Protein AF-A0A543GDF8-F1 (afdb_monomer)

Nearest PDB structures (foldseek):
  4knh-assembly1_A  TM=5.609E-01  e=8.146E+00  Thermochaetoides thermophila

Foldseek 3Di:
DDQPQAPDPVRDFDPAAAQDADPVPRHGGRDDAPQLARHNPVVCSVPPVRVVNSVVSVVVVVVVVLVVLVVQLPPPPDDPVSNVVSVQVNCVVVVNDDDDDDDDDDPPDPPVVVVVVVVVCVVVVPPDDFDADPNDRPDDDDDDPPDDD

Structure (mmCIF, N/CA/C/O backbone):
data_AF-A0A543GDF8-F1
#
_entry.id   AF-A0A543GDF8-F1
#
loop_
_atom_site.group_PDB
_atom_site.id
_atom_site.type_symbol
_atom_site.label_atom_id
_atom_site.label_alt_id
_atom_site.label_comp_id
_atom_site.label_asym_id
_atom_site.label_entity_id
_atom_site.label_seq_id
_atom_site.pdbx_PDB_ins_code
_atom_site.Cartn_x
_atom_site.Cartn_y
_atom_site.Cartn_z
_atom_site.occupancy
_atom_site.B_iso_or_equiv
_atom_site.auth_seq_id
_atom_site.auth_comp_id
_atom_site.auth_asym_id
_atom_site.auth_atom_id
_atom_site.pdbx_PDB_model_num
ATOM 1 N N . MET A 1 1 ? -36.584 -16.813 5.904 1.00 35.97 1 MET A N 1
ATOM 2 C CA . MET A 1 1 ? -35.313 -16.454 5.243 1.00 35.97 1 MET A CA 1
ATOM 3 C C . MET A 1 1 ? -34.885 -15.117 5.812 1.00 35.97 1 MET A C 1
ATOM 5 O O . MET A 1 1 ? -35.530 -14.123 5.520 1.00 35.97 1 MET A O 1
ATOM 9 N N . SER A 1 2 ? -33.927 -15.110 6.737 1.00 43.03 2 SER A N 1
ATOM 10 C CA . SER A 1 2 ? -33.551 -13.904 7.479 1.00 43.03 2 SER A CA 1
ATOM 11 C C . SER A 1 2 ? -32.778 -12.963 6.561 1.00 43.03 2 SER A C 1
ATOM 13 O O . SER A 1 2 ? -31.683 -13.297 6.118 1.00 43.03 2 SER A O 1
ATOM 15 N N . GLU A 1 3 ? -33.373 -11.818 6.256 1.00 47.06 3 GLU A N 1
ATOM 16 C CA . GLU A 1 3 ? -32.779 -10.756 5.453 1.00 47.06 3 GLU A CA 1
ATOM 17 C C . GLU A 1 3 ? -31.513 -10.251 6.168 1.00 47.06 3 GLU A C 1
ATOM 19 O O . GLU A 1 3 ? -31.578 -9.655 7.249 1.00 47.06 3 GLU A O 1
ATOM 24 N N . GLU A 1 4 ? -30.326 -10.573 5.637 1.00 57.31 4 GLU A N 1
ATOM 25 C CA . GLU A 1 4 ? -29.073 -10.018 6.150 1.00 57.31 4 GLU A CA 1
ATOM 26 C C . GLU A 1 4 ? -29.061 -8.517 5.851 1.00 57.31 4 GLU A C 1
ATOM 28 O O . GLU A 1 4 ? -28.598 -8.079 4.803 1.00 57.31 4 GLU A O 1
ATOM 33 N N . VAL A 1 5 ? -29.567 -7.714 6.787 1.00 59.72 5 VAL A N 1
ATOM 34 C CA . VAL A 1 5 ? -29.465 -6.256 6.699 1.00 59.72 5 VAL A CA 1
ATOM 35 C C . VAL A 1 5 ? -27.979 -5.891 6.653 1.00 59.72 5 VAL A C 1
ATOM 37 O O . VAL A 1 5 ? -27.245 -6.083 7.637 1.00 59.72 5 VAL A O 1
ATOM 40 N N . GLY A 1 6 ? -27.543 -5.424 5.480 1.00 63.44 6 GLY A N 1
ATOM 41 C CA . GLY A 1 6 ? -26.199 -4.928 5.221 1.00 63.44 6 GLY A CA 1
ATOM 42 C C . GLY A 1 6 ? -25.836 -3.783 6.164 1.00 63.44 6 GLY A C 1
ATOM 43 O O . GLY A 1 6 ? -26.688 -3.110 6.738 1.00 63.44 6 GLY A O 1
ATOM 44 N N . VAL A 1 7 ? -24.538 -3.562 6.368 1.00 73.25 7 VAL A N 1
ATOM 45 C CA . VAL A 1 7 ? -24.053 -2.486 7.256 1.00 73.25 7 VAL A CA 1
ATOM 46 C C . VAL A 1 7 ? -24.373 -1.108 6.673 1.00 73.25 7 VAL A C 1
ATOM 48 O O . VAL A 1 7 ? -24.432 -0.121 7.407 1.00 73.25 7 VAL A O 1
ATOM 51 N N . TRP A 1 8 ? -24.513 -1.033 5.351 1.00 77.25 8 TRP A N 1
ATOM 52 C CA . TRP A 1 8 ? -24.722 0.188 4.585 1.00 77.25 8 TRP A CA 1
ATOM 53 C C . TRP A 1 8 ? -26.159 0.247 4.063 1.00 77.25 8 TRP A C 1
ATOM 55 O O . TRP A 1 8 ? -26.792 -0.784 3.846 1.00 77.25 8 TRP A O 1
ATOM 65 N N . LYS A 1 9 ? -26.669 1.469 3.850 1.00 77.00 9 LYS A N 1
ATOM 66 C CA . LYS A 1 9 ? -28.054 1.718 3.404 1.00 77.00 9 LYS A CA 1
ATOM 67 C C . LYS A 1 9 ? -28.386 1.085 2.043 1.00 77.00 9 LYS A C 1
ATOM 69 O O . LYS A 1 9 ? -29.553 0.929 1.723 1.00 77.00 9 LYS A O 1
ATOM 74 N N . ASP A 1 10 ? -27.368 0.723 1.270 1.00 82.88 10 ASP A N 1
ATOM 75 C CA . ASP A 1 10 ? -27.464 0.077 -0.042 1.00 82.88 10 ASP A CA 1
ATOM 76 C C . ASP A 1 10 ? -27.431 -1.465 0.014 1.00 82.88 10 ASP A C 1
ATOM 78 O O . ASP A 1 10 ? -27.352 -2.119 -1.023 1.00 82.88 10 ASP A O 1
ATOM 82 N N . GLY A 1 11 ? -27.444 -2.058 1.213 1.00 80.50 11 GLY A N 1
ATOM 83 C CA . GLY A 1 11 ? -27.460 -3.508 1.407 1.00 80.50 11 GLY A CA 1
ATOM 84 C C . GLY A 1 11 ? -26.101 -4.199 1.248 1.00 80.50 11 GLY A C 1
ATOM 85 O O . GLY A 1 11 ? -26.005 -5.404 1.484 1.00 80.50 11 GLY A O 1
ATOM 86 N N . ARG A 1 12 ? -25.018 -3.481 0.918 1.00 83.00 12 ARG A N 1
ATOM 87 C CA . ARG A 1 12 ? -23.693 -4.103 0.781 1.00 83.00 12 ARG A CA 1
ATOM 88 C C . ARG A 1 12 ? -23.156 -4.578 2.133 1.00 83.00 12 ARG A C 1
ATOM 90 O O . ARG A 1 12 ? -23.206 -3.877 3.150 1.00 83.00 12 ARG A O 1
ATOM 97 N N . THR A 1 13 ? -22.571 -5.775 2.132 1.00 84.38 13 THR A N 1
ATOM 98 C CA . THR A 1 13 ? -21.818 -6.314 3.271 1.00 84.38 13 THR A CA 1
ATOM 99 C C . THR A 1 13 ? -20.320 -6.249 2.999 1.00 84.38 13 THR A C 1
ATOM 101 O O . THR A 1 13 ? -19.884 -6.588 1.897 1.00 84.38 13 THR A O 1
ATOM 104 N N . PRO A 1 14 ? -19.498 -5.865 3.987 1.00 86.81 14 PRO A N 1
ATOM 105 C CA . PRO A 1 14 ? -18.064 -5.784 3.777 1.00 86.81 14 PRO A CA 1
ATOM 106 C C . PRO A 1 14 ? -17.466 -7.180 3.568 1.00 86.81 14 PRO A C 1
ATOM 108 O O . PRO A 1 14 ? -17.795 -8.123 4.289 1.00 86.81 14 PRO A O 1
ATOM 111 N N . ARG A 1 15 ? -16.539 -7.297 2.606 1.00 87.38 15 ARG A N 1
ATOM 112 C CA . ARG A 1 15 ? -15.844 -8.557 2.270 1.00 87.38 15 ARG A CA 1
ATOM 113 C C . ARG A 1 15 ? -15.117 -9.172 3.472 1.00 87.38 15 ARG A C 1
ATOM 115 O O . ARG A 1 15 ? -14.993 -10.387 3.560 1.00 87.38 15 ARG A O 1
ATOM 122 N N . ARG A 1 16 ? -14.632 -8.337 4.397 1.00 91.56 16 ARG A N 1
ATOM 123 C CA . ARG A 1 16 ? -14.104 -8.755 5.702 1.00 91.56 16 ARG A CA 1
ATOM 124 C C . ARG A 1 16 ? -14.898 -8.071 6.807 1.00 91.56 16 ARG A C 1
ATOM 126 O O . ARG A 1 16 ? -15.161 -6.873 6.717 1.00 91.56 16 ARG A O 1
ATOM 133 N N . ARG A 1 17 ? -15.256 -8.817 7.852 1.00 91.94 17 ARG A N 1
ATOM 134 C CA . ARG A 1 17 ? -15.970 -8.298 9.027 1.00 91.94 17 ARG A CA 1
ATOM 135 C C . ARG A 1 17 ? -15.007 -8.117 10.1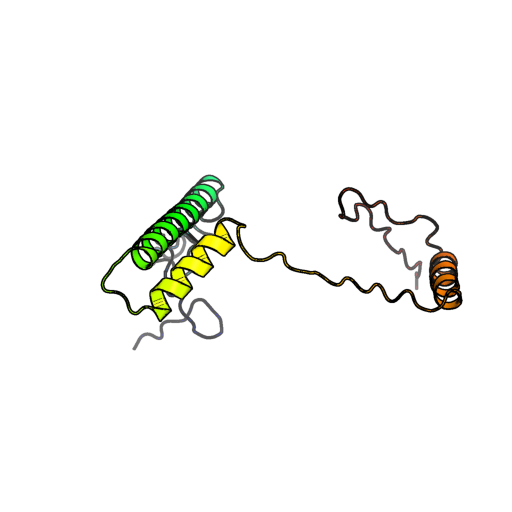98 1.00 91.94 17 ARG A C 1
ATOM 137 O O . ARG A 1 17 ? -13.990 -8.800 10.292 1.00 91.94 17 ARG A O 1
ATOM 144 N N . CYS A 1 18 ? -15.323 -7.166 11.067 1.00 94.75 18 CYS A N 1
ATOM 145 C CA . CYS A 1 18 ? -14.619 -6.965 12.322 1.00 94.75 18 CYS A CA 1
ATOM 146 C C . CYS A 1 18 ? -14.683 -8.242 13.172 1.00 94.75 18 CYS A C 1
ATOM 148 O O . CYS A 1 18 ? -15.754 -8.815 13.350 1.00 94.75 18 CYS A O 1
ATOM 150 N N . SER A 1 19 ? -13.547 -8.650 13.740 1.00 95.50 19 SER A N 1
ATOM 151 C CA . SER A 1 19 ? -13.451 -9.862 14.563 1.00 95.50 19 SER A CA 1
ATOM 152 C C . SER A 1 19 ? -14.082 -9.734 15.957 1.00 95.50 19 SER A C 1
ATOM 154 O O . SER A 1 19 ? -14.155 -10.718 16.687 1.00 95.50 19 SER A O 1
ATOM 156 N N . ALA A 1 20 ? -14.507 -8.534 16.358 1.00 94.94 20 ALA A N 1
ATOM 157 C CA . ALA A 1 20 ? -15.110 -8.286 17.664 1.00 94.94 20 ALA A CA 1
ATOM 158 C C . ALA A 1 20 ? -16.618 -8.587 17.669 1.00 94.94 20 ALA A C 1
ATOM 160 O O . ALA A 1 20 ? -17.274 -8.651 16.627 1.00 94.94 20 ALA A O 1
ATOM 161 N N . LYS A 1 21 ? -17.185 -8.716 18.869 1.00 94.44 21 LYS A N 1
ATOM 162 C CA . LYS A 1 21 ? -18.633 -8.794 19.099 1.00 94.44 21 LYS A CA 1
AT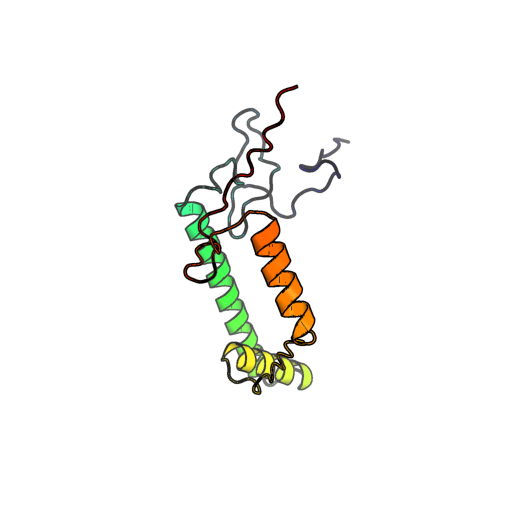OM 163 C C . LYS A 1 21 ? -19.158 -7.439 19.573 1.00 94.44 21 LYS A C 1
ATOM 165 O O . LYS A 1 21 ? -18.428 -6.679 20.201 1.00 94.44 21 LYS A O 1
ATOM 170 N N . SER A 1 22 ? -20.415 -7.140 19.265 1.00 90.69 22 SER A N 1
ATOM 171 C CA . SER A 1 22 ? -21.116 -5.959 19.772 1.00 90.69 22 SER A CA 1
ATOM 172 C C . SER A 1 22 ? -21.292 -6.069 21.285 1.00 90.69 22 SER A C 1
ATOM 174 O O . SER A 1 22 ? -21.839 -7.058 21.764 1.00 90.69 22 SER A O 1
ATOM 176 N N . SER A 1 23 ? -20.894 -5.040 22.031 1.00 88.81 23 SER A N 1
ATOM 177 C CA . SER A 1 23 ? -21.111 -4.980 23.483 1.00 88.81 23 SER A CA 1
ATOM 178 C C . SER A 1 23 ? -22.586 -4.850 23.875 1.00 88.81 23 SER A C 1
ATOM 180 O O . SER A 1 23 ? -22.958 -5.265 24.963 1.00 88.81 23 SER A O 1
ATOM 182 N N . GLN A 1 24 ? -23.428 -4.301 22.993 1.00 88.12 24 GLN A N 1
ATOM 183 C CA . GLN A 1 24 ? -24.861 -4.112 23.251 1.00 88.12 24 GLN A CA 1
ATOM 184 C C . GLN A 1 24 ? -25.675 -5.385 22.995 1.00 88.12 24 GLN A C 1
ATOM 186 O O . GLN A 1 24 ? -26.600 -5.683 23.738 1.00 88.12 24 GLN A O 1
ATOM 191 N N . THR A 1 25 ? -25.350 -6.123 21.928 1.00 89.50 25 THR A N 1
ATOM 192 C CA . THR A 1 25 ? -26.155 -7.277 21.476 1.00 89.50 25 THR A CA 1
ATOM 193 C C . THR A 1 25 ? -25.475 -8.628 21.692 1.00 89.50 25 THR A C 1
ATOM 195 O O . THR A 1 25 ? -26.111 -9.661 21.529 1.00 89.50 25 THR A O 1
ATOM 198 N N . GLY A 1 26 ? -24.170 -8.659 21.983 1.00 91.19 26 GLY A N 1
ATOM 199 C CA . GLY A 1 26 ? -23.370 -9.889 22.062 1.00 91.19 26 GLY A CA 1
ATOM 200 C C . GLY A 1 26 ? -23.111 -10.576 20.712 1.00 91.19 26 GLY A C 1
ATOM 201 O O . GLY A 1 26 ? -22.320 -11.519 20.636 1.00 91.19 26 GLY A O 1
ATOM 202 N N . LEU A 1 27 ? -23.732 -10.100 19.629 1.00 90.31 27 LEU A N 1
ATOM 203 C CA . LEU A 1 27 ? -23.626 -10.679 18.292 1.00 90.31 27 LEU A CA 1
ATOM 204 C C . LEU A 1 27 ? -22.330 -10.253 17.576 1.00 90.31 27 LEU A C 1
ATOM 206 O O . LEU A 1 27 ? -21.751 -9.212 17.910 1.00 90.31 27 LEU A O 1
ATOM 210 N N . PRO A 1 28 ? -21.862 -11.015 16.566 1.00 90.75 28 PRO A N 1
ATOM 211 C CA . PRO A 1 28 ? -20.703 -10.640 15.757 1.00 90.75 28 PRO A CA 1
ATOM 212 C C . PRO A 1 28 ? -20.845 -9.242 15.147 1.00 90.75 28 PRO A C 1
ATOM 214 O O . PRO A 1 28 ? -21.898 -8.877 14.615 1.00 90.75 28 PRO A O 1
ATOM 217 N N . CYS A 1 29 ? -19.774 -8.448 15.196 1.00 92.25 29 CYS A N 1
ATOM 218 C CA . CYS A 1 29 ? -19.789 -7.127 14.595 1.00 92.25 29 CYS A CA 1
ATOM 219 C C . CYS A 1 29 ? -19.909 -7.237 13.072 1.00 92.25 29 CYS A C 1
ATOM 221 O O . CYS A 1 29 ? -19.086 -7.858 12.404 1.00 92.25 29 CYS A O 1
ATOM 223 N N . LYS A 1 30 ? -20.912 -6.568 12.503 1.00 89.62 30 LYS A N 1
ATOM 224 C CA . LYS A 1 30 ? -21.114 -6.561 11.051 1.00 89.62 30 LYS A CA 1
ATOM 225 C C . LYS A 1 30 ? -20.179 -5.587 10.317 1.00 89.62 30 LYS A C 1
ATOM 227 O O . LYS A 1 30 ? -19.971 -5.751 9.122 1.00 89.62 30 LYS A O 1
ATOM 232 N N . ARG A 1 31 ? -19.603 -4.589 11.006 1.00 90.69 31 ARG A N 1
ATOM 233 C CA . ARG A 1 31 ? -18.808 -3.498 10.399 1.00 90.69 31 ARG A CA 1
ATOM 234 C C . ARG A 1 31 ? -17.504 -3.999 9.771 1.00 90.69 31 ARG A C 1
ATOM 236 O O . ARG A 1 31 ? -16.924 -4.982 10.228 1.00 90.69 31 ARG A O 1
ATOM 243 N N . ALA A 1 32 ? -17.010 -3.256 8.782 1.00 93.69 32 ALA A N 1
ATOM 244 C CA . ALA A 1 32 ? -15.698 -3.488 8.187 1.00 93.69 32 ALA A CA 1
ATOM 245 C C . ALA A 1 32 ? -14.566 -3.158 9.182 1.00 93.69 32 ALA A C 1
ATOM 247 O O . ALA A 1 32 ? -14.676 -2.165 9.914 1.00 93.69 32 ALA A O 1
ATOM 248 N N . PRO A 1 33 ? -13.482 -3.951 9.226 1.00 95.62 33 PRO A N 1
ATOM 249 C CA . PRO A 1 33 ? -12.272 -3.574 9.940 1.00 95.62 33 PRO A CA 1
ATOM 250 C C . PRO A 1 33 ? -11.586 -2.376 9.268 1.00 95.62 33 PRO A C 1
ATOM 252 O O . PRO A 1 33 ? -11.869 -2.066 8.111 1.00 95.62 33 PRO A O 1
ATOM 255 N N . ILE A 1 34 ? -10.684 -1.702 9.987 1.00 95.69 34 ILE A N 1
ATOM 256 C CA . ILE A 1 34 ? -9.793 -0.721 9.349 1.00 95.69 34 ILE A CA 1
ATOM 257 C C . ILE A 1 34 ? -8.906 -1.410 8.299 1.00 95.69 34 ILE A C 1
ATOM 259 O O . ILE A 1 34 ? -8.640 -2.612 8.399 1.00 95.69 34 ILE A O 1
ATOM 263 N N . GLU A 1 35 ? -8.406 -0.654 7.325 1.00 93.94 35 GLU A N 1
ATOM 264 C CA . GLU A 1 35 ? -7.435 -1.166 6.353 1.00 93.94 35 GLU A CA 1
ATOM 265 C C . GLU A 1 35 ? -6.198 -1.730 7.060 1.00 93.94 35 GLU A C 1
ATOM 267 O O . GLU A 1 35 ? -5.713 -1.147 8.027 1.00 93.94 35 GLU A O 1
ATOM 272 N N . GLY A 1 36 ? -5.743 -2.914 6.638 1.00 93.38 36 GLY A N 1
ATOM 273 C CA . GLY A 1 36 ? -4.649 -3.652 7.290 1.00 93.38 36 GLY A CA 1
ATOM 274 C C . GLY A 1 36 ? -4.966 -4.210 8.691 1.00 93.38 36 GLY A C 1
ATOM 275 O O . GLY A 1 36 ? -4.138 -4.902 9.289 1.00 93.38 36 GLY A O 1
ATOM 276 N N . GLY A 1 37 ? -6.145 -3.931 9.254 1.00 95.38 37 GLY A N 1
ATOM 277 C CA . GLY A 1 37 ? -6.546 -4.351 10.596 1.00 95.38 37 GLY A CA 1
ATOM 278 C C . GLY A 1 37 ? -7.559 -5.495 10.628 1.00 95.38 37 GLY A C 1
ATOM 279 O O . GLY A 1 37 ? -8.030 -5.988 9.607 1.00 95.38 37 GLY A O 1
ATOM 280 N N . THR A 1 38 ? -7.911 -5.908 11.847 1.00 96.25 38 THR A N 1
ATOM 281 C CA . THR A 1 38 ? -8.888 -6.981 12.126 1.00 96.25 38 THR A CA 1
ATOM 282 C C . THR A 1 38 ? -10.159 -6.476 12.812 1.00 96.25 38 THR A C 1
ATOM 284 O O . THR A 1 38 ? -11.175 -7.170 12.840 1.00 96.25 38 THR A O 1
ATOM 287 N N . VAL A 1 39 ? -10.145 -5.245 13.331 1.00 96.81 39 VAL A N 1
ATOM 288 C CA . VAL A 1 39 ? -11.268 -4.636 14.054 1.00 96.81 39 VAL A CA 1
ATOM 289 C C . VAL A 1 39 ? -11.678 -3.299 13.445 1.00 96.81 39 VAL A C 1
ATOM 291 O O . VAL A 1 39 ? -10.866 -2.586 12.853 1.00 96.81 39 VAL A O 1
ATOM 294 N N . CYS A 1 40 ? -12.964 -2.963 13.553 1.00 95.94 40 CYS A N 1
ATOM 295 C CA . CYS A 1 40 ? -13.507 -1.702 13.057 1.00 95.94 40 CYS A CA 1
ATOM 296 C C . CYS A 1 40 ? -13.124 -0.537 13.974 1.00 95.94 40 CYS A C 1
ATOM 298 O O . CY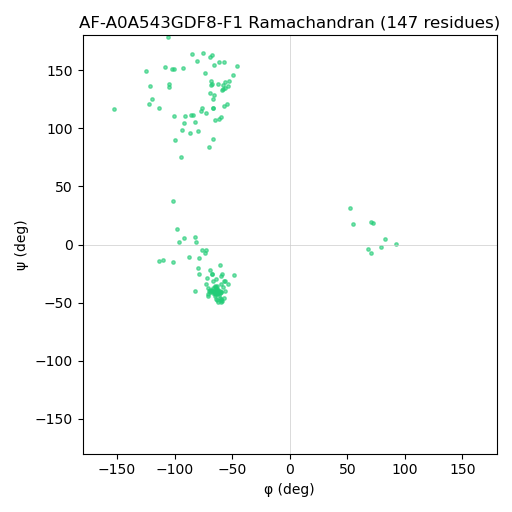S A 1 40 ? -12.743 -0.734 15.128 1.00 95.94 40 CYS A O 1
ATOM 300 N N . GLY A 1 41 ? -13.286 0.697 13.492 1.00 95.44 41 GLY A N 1
ATOM 301 C CA . GLY A 1 41 ? -12.936 1.893 14.265 1.00 95.44 41 GLY A CA 1
ATOM 302 C C . GLY A 1 41 ? -13.622 1.990 15.635 1.00 95.44 41 GLY A C 1
ATOM 303 O O . GLY A 1 41 ? -13.013 2.492 16.572 1.00 95.44 41 GLY A O 1
ATOM 304 N N . THR A 1 42 ? -14.844 1.462 15.762 1.00 94.56 42 THR A N 1
ATOM 305 C CA . THR A 1 42 ? -15.614 1.439 17.020 1.00 94.56 42 THR A CA 1
ATOM 306 C C . THR A 1 42 ? -15.184 0.338 17.991 1.00 94.56 42 THR A C 1
ATOM 308 O O . THR A 1 42 ? -15.363 0.502 19.187 1.00 94.56 42 THR A O 1
ATOM 311 N N . HIS A 1 43 ? -14.599 -0.765 17.510 1.00 96.12 43 HIS A N 1
ATOM 312 C CA . HIS A 1 43 ? -14.096 -1.863 18.349 1.00 96.12 43 HIS A CA 1
ATOM 313 C C . HIS A 1 43 ? -12.570 -1.793 18.515 1.00 96.12 43 HIS A C 1
ATOM 315 O O . HIS A 1 43 ? -11.881 -2.809 18.505 1.00 96.12 43 HIS A O 1
ATOM 321 N N . GLY A 1 44 ? -12.031 -0.576 18.627 1.00 95.62 44 GLY A N 1
ATOM 322 C CA . GLY A 1 44 ? -10.611 -0.344 18.904 1.00 95.62 44 GLY A CA 1
ATOM 323 C C . GLY A 1 44 ? -9.717 -0.178 17.674 1.00 95.62 44 GLY A C 1
ATOM 324 O O . GLY A 1 44 ? -8.534 0.103 17.826 1.00 95.62 44 GLY A O 1
ATOM 325 N N . GLY A 1 45 ? -10.253 -0.246 16.451 1.00 96.94 45 GLY A N 1
ATOM 326 C CA . GLY A 1 45 ? -9.476 -0.020 15.224 1.00 96.94 45 GLY A CA 1
ATOM 327 C C . GLY A 1 45 ? -8.813 1.357 15.157 1.00 96.94 45 GLY A C 1
ATOM 328 O O . GLY A 1 45 ? -7.787 1.528 14.511 1.00 96.94 45 GLY A O 1
ATOM 329 N N . ARG A 1 46 ? -9.360 2.355 15.860 1.00 96.69 46 ARG A N 1
ATOM 330 C CA . ARG A 1 46 ? -8.779 3.703 15.924 1.00 96.69 46 ARG A CA 1
ATOM 331 C C . ARG A 1 46 ? -7.596 3.830 16.886 1.00 96.69 46 ARG A C 1
ATOM 333 O O . ARG A 1 46 ? -6.917 4.853 16.828 1.00 96.69 46 ARG A O 1
ATOM 340 N N . ALA A 1 47 ? -7.339 2.829 17.730 1.00 97.31 47 ALA A N 1
ATOM 341 C CA . ALA A 1 47 ? -6.251 2.873 18.697 1.00 97.31 47 ALA A CA 1
ATOM 342 C C . ALA A 1 47 ? -4.883 2.978 17.988 1.00 97.31 47 ALA A C 1
ATOM 344 O O . ALA A 1 47 ? -4.656 2.261 17.006 1.00 97.31 47 ALA A O 1
ATOM 345 N N . PRO A 1 48 ? -3.939 3.806 18.482 1.00 97.19 48 PRO A N 1
ATOM 346 C CA . PRO A 1 48 ? -2.641 4.006 17.832 1.00 97.19 48 PRO A CA 1
ATOM 347 C C . PRO A 1 48 ? -1.851 2.711 17.607 1.00 97.19 48 PRO A C 1
ATOM 349 O O . PRO A 1 48 ? -1.266 2.520 16.543 1.00 97.19 48 PRO A O 1
ATOM 352 N N . ALA A 1 49 ? -1.879 1.787 18.574 1.00 97.06 49 ALA A N 1
ATOM 353 C CA . ALA A 1 49 ? -1.221 0.487 18.448 1.00 97.06 49 ALA A CA 1
ATOM 354 C C . ALA A 1 49 ? -1.830 -0.376 17.330 1.00 97.06 49 ALA A C 1
ATOM 356 O O . ALA A 1 49 ? -1.097 -1.011 16.574 1.00 97.06 49 ALA A O 1
ATOM 357 N N . VAL A 1 50 ? -3.159 -0.351 17.180 1.00 97.25 50 VAL A N 1
ATOM 358 C CA . VAL A 1 50 ? -3.864 -1.107 16.135 1.00 97.25 50 VAL A CA 1
ATOM 359 C C . VAL A 1 50 ? -3.596 -0.506 14.759 1.00 97.25 50 VAL A C 1
ATOM 361 O O . VAL A 1 50 ? -3.302 -1.255 13.831 1.00 97.25 50 VAL A O 1
ATOM 364 N N . LYS A 1 51 ? -3.612 0.827 14.633 1.00 97.25 51 LYS A N 1
ATOM 365 C CA . LYS A 1 51 ? -3.240 1.517 13.388 1.00 97.25 51 LYS A CA 1
ATOM 366 C C . LYS A 1 51 ? -1.797 1.220 12.979 1.00 97.25 51 LYS A C 1
ATOM 368 O O . LYS A 1 51 ? -1.564 0.884 11.824 1.00 97.25 51 LYS A O 1
ATOM 373 N N . ARG A 1 52 ? -0.839 1.284 13.915 1.00 96.62 52 ARG A N 1
ATOM 374 C CA . ARG A 1 52 ? 0.567 0.931 13.643 1.00 96.62 52 ARG A CA 1
ATOM 375 C C . ARG A 1 52 ? 0.714 -0.515 13.184 1.00 96.62 52 ARG A C 1
ATOM 377 O O . ARG A 1 52 ? 1.363 -0.759 12.177 1.00 96.62 52 ARG A O 1
ATOM 384 N N . ALA A 1 53 ? 0.082 -1.462 13.877 1.00 95.62 53 ALA A N 1
ATOM 385 C CA . ALA A 1 53 ? 0.121 -2.866 13.476 1.00 95.62 53 ALA A CA 1
ATOM 386 C C . ALA A 1 53 ? -0.529 -3.091 12.101 1.00 95.62 53 ALA A C 1
ATOM 388 O O . ALA A 1 53 ? -0.037 -3.884 11.306 1.00 95.62 53 ALA A O 1
ATOM 389 N N . ALA A 1 54 ? -1.627 -2.394 11.809 1.00 95.81 54 ALA A N 1
ATOM 390 C CA . ALA A 1 54 ? -2.291 -2.463 10.517 1.00 95.81 54 ALA A CA 1
ATOM 391 C C . ALA A 1 54 ? -1.421 -1.910 9.382 1.00 95.81 54 ALA A C 1
ATOM 393 O O . ALA A 1 54 ? -1.280 -2.567 8.352 1.00 95.81 54 ALA A O 1
ATOM 394 N N . LYS A 1 55 ? -0.774 -0.762 9.607 1.00 95.31 55 LYS A N 1
ATOM 395 C CA . LYS A 1 55 ? 0.196 -0.172 8.680 1.00 95.31 55 LYS A CA 1
ATOM 396 C C . LYS A 1 55 ? 1.368 -1.124 8.420 1.00 95.31 55 LYS A C 1
ATOM 398 O O . LYS A 1 55 ? 1.6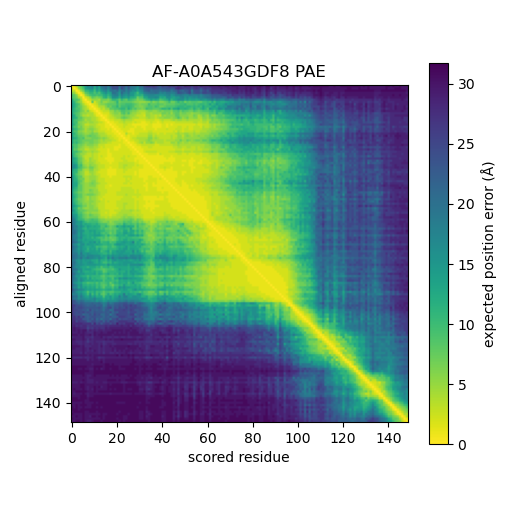23 -1.444 7.267 1.00 95.31 55 LYS A O 1
ATOM 403 N N . ALA A 1 56 ? 1.962 -1.690 9.471 1.00 93.69 56 ALA A N 1
ATOM 404 C CA . ALA A 1 56 ? 3.042 -2.669 9.342 1.00 93.69 56 ALA A CA 1
ATOM 405 C C . ALA A 1 56 ? 2.633 -3.906 8.519 1.00 93.69 56 ALA A C 1
ATOM 407 O O . ALA A 1 56 ? 3.424 -4.435 7.747 1.00 93.69 56 ALA A O 1
ATOM 408 N N . ARG A 1 57 ? 1.382 -4.378 8.631 1.00 91.25 57 ARG A N 1
ATOM 409 C CA . ARG A 1 57 ? 0.887 -5.482 7.787 1.00 91.25 57 ARG A CA 1
ATOM 410 C C . ARG A 1 57 ? 0.767 -5.093 6.316 1.00 91.25 57 ARG A C 1
ATOM 412 O O . ARG A 1 57 ? 1.058 -5.927 5.466 1.00 91.25 57 ARG A O 1
ATOM 419 N N . LEU A 1 58 ? 0.330 -3.869 6.018 1.00 90.94 58 LEU A N 1
ATOM 420 C CA . LEU A 1 58 ? 0.256 -3.370 4.642 1.00 90.94 58 LEU A CA 1
ATOM 421 C C . LEU A 1 58 ? 1.656 -3.207 4.037 1.00 90.94 58 LEU A C 1
ATOM 423 O O . LEU A 1 58 ? 1.872 -3.626 2.906 1.00 90.94 58 LEU A O 1
ATOM 427 N N . GLU A 1 59 ? 2.608 -2.688 4.811 1.00 89.06 59 GLU A N 1
ATOM 428 C CA . GLU A 1 59 ? 4.016 -2.558 4.410 1.00 89.06 59 GLU A CA 1
ATOM 429 C C . GLU A 1 59 ? 4.682 -3.926 4.197 1.00 89.06 59 GLU A C 1
ATOM 431 O O . GLU A 1 59 ? 5.372 -4.156 3.207 1.00 89.06 59 GLU A O 1
ATOM 436 N N . ASN A 1 60 ? 4.423 -4.896 5.074 1.00 87.62 60 ASN A N 1
ATOM 437 C CA . ASN A 1 60 ? 4.920 -6.256 4.871 1.00 87.62 60 ASN A CA 1
ATOM 438 C C . ASN A 1 60 ? 4.290 -6.913 3.634 1.00 87.62 60 ASN A C 1
ATOM 440 O O . ASN A 1 60 ? 4.964 -7.648 2.915 1.00 87.62 60 ASN A O 1
ATOM 444 N N . ALA A 1 61 ? 3.009 -6.646 3.360 1.00 85.19 61 ALA A N 1
ATOM 445 C CA . ALA A 1 61 ? 2.354 -7.138 2.154 1.00 85.19 61 ALA A CA 1
ATOM 446 C C . ALA A 1 61 ? 2.961 -6.518 0.887 1.00 85.19 61 ALA A C 1
ATOM 448 O O . ALA A 1 61 ? 3.196 -7.246 -0.074 1.00 85.19 61 ALA A O 1
ATOM 449 N N . SER A 1 62 ? 3.275 -5.217 0.879 1.00 82.81 62 SER A N 1
ATOM 450 C CA . SER A 1 62 ? 3.938 -4.592 -0.271 1.00 82.81 62 SER A CA 1
ATOM 451 C C . SER A 1 62 ? 5.339 -5.159 -0.504 1.00 82.81 62 SER A C 1
ATOM 453 O O . SER A 1 62 ? 5.713 -5.380 -1.654 1.00 82.81 62 SER A O 1
ATOM 455 N N . LEU A 1 63 ? 6.082 -5.483 0.560 1.00 80.56 63 LEU A N 1
ATOM 456 C CA . LEU A 1 63 ? 7.380 -6.150 0.442 1.00 80.56 63 LEU A CA 1
ATOM 457 C C . LEU A 1 63 ? 7.263 -7.556 -0.166 1.00 80.56 63 LEU A C 1
ATOM 459 O O . LEU A 1 63 ? 8.074 -7.930 -1.012 1.00 80.56 63 LEU A O 1
ATOM 463 N N . MET A 1 64 ? 6.247 -8.331 0.225 1.00 83.06 64 MET A N 1
ATOM 464 C CA . MET A 1 64 ? 5.998 -9.641 -0.389 1.00 83.06 64 MET A CA 1
ATOM 465 C C . MET A 1 64 ? 5.669 -9.505 -1.877 1.00 83.06 64 MET A C 1
ATOM 467 O O . MET A 1 64 ? 6.209 -10.250 -2.685 1.00 83.06 64 MET A O 1
ATOM 471 N N . LEU A 1 65 ? 4.857 -8.516 -2.260 1.00 85.19 65 LEU A N 1
ATOM 472 C CA . LEU A 1 65 ? 4.558 -8.253 -3.670 1.00 85.19 65 LEU A CA 1
ATOM 473 C C . LEU A 1 65 ? 5.810 -7.851 -4.463 1.00 85.19 65 LEU A C 1
ATOM 475 O O . LEU A 1 65 ? 5.988 -8.314 -5.585 1.00 85.19 65 LEU A O 1
ATOM 479 N N . ALA A 1 66 ? 6.699 -7.042 -3.881 1.00 85.50 66 ALA A N 1
ATOM 480 C CA . ALA A 1 66 ? 7.974 -6.692 -4.507 1.00 85.50 66 ALA A CA 1
ATOM 481 C C . ALA A 1 66 ? 8.873 -7.924 -4.719 1.00 85.50 66 ALA A C 1
ATOM 483 O O . ALA A 1 66 ? 9.508 -8.055 -5.765 1.00 85.50 66 ALA A O 1
ATOM 484 N N . LYS A 1 67 ? 8.893 -8.857 -3.758 1.00 87.38 67 LYS A N 1
ATOM 485 C CA . LYS A 1 67 ? 9.604 -10.135 -3.896 1.00 87.38 67 LYS A CA 1
ATOM 486 C C . LYS A 1 67 ? 9.032 -10.989 -5.030 1.00 87.38 67 LYS A C 1
ATOM 488 O O . LYS A 1 67 ? 9.802 -11.494 -5.841 1.00 87.38 67 LYS A O 1
ATOM 493 N N . GLU A 1 68 ? 7.711 -11.148 -5.093 1.00 89.81 68 GLU A N 1
ATOM 494 C CA . GLU A 1 68 ? 7.058 -11.909 -6.170 1.00 89.81 68 GLU A CA 1
ATOM 495 C C . GLU A 1 68 ? 7.352 -11.295 -7.543 1.00 89.81 68 GLU A C 1
ATOM 497 O O . GLU A 1 68 ? 7.662 -12.006 -8.495 1.00 89.81 68 GLU A O 1
ATOM 502 N N . LEU A 1 69 ? 7.344 -9.965 -7.630 1.00 89.06 69 LEU A N 1
ATOM 503 C CA . LEU A 1 69 ? 7.670 -9.230 -8.848 1.00 89.06 69 LEU A CA 1
ATOM 504 C C . LEU A 1 69 ? 9.110 -9.487 -9.317 1.00 89.06 69 LEU A C 1
ATOM 506 O O . LEU A 1 69 ? 9.334 -9.731 -10.502 1.00 89.06 69 LEU A O 1
ATOM 510 N N . LEU A 1 70 ? 10.076 -9.499 -8.394 1.00 87.44 70 LEU A N 1
ATOM 511 C CA . LEU A 1 70 ? 11.456 -9.891 -8.699 1.00 87.44 70 LEU A CA 1
ATOM 512 C C . LEU A 1 70 ? 11.537 -11.346 -9.177 1.00 87.44 70 LEU A C 1
ATOM 514 O O . LEU A 1 70 ? 12.229 -11.621 -10.153 1.00 87.44 70 LEU A O 1
ATOM 518 N N . GLY A 1 71 ? 10.792 -12.256 -8.544 1.00 90.50 71 GLY A N 1
ATOM 519 C CA . GLY A 1 71 ? 10.693 -13.648 -8.982 1.00 90.50 71 GLY A CA 1
ATOM 520 C C . GLY A 1 71 ? 10.203 -13.768 -10.427 1.00 90.50 71 GLY A C 1
ATOM 521 O O . GLY A 1 71 ? 10.830 -14.455 -11.230 1.00 90.50 71 GLY A O 1
ATOM 522 N N . MET A 1 72 ? 9.150 -13.028 -10.789 1.00 91.88 72 MET A N 1
ATOM 523 C CA . MET A 1 72 ? 8.623 -12.990 -12.160 1.00 91.88 72 MET A CA 1
ATOM 524 C C . MET A 1 72 ? 9.625 -12.418 -13.170 1.00 91.88 72 MET A C 1
ATOM 526 O O . MET A 1 72 ? 9.675 -12.866 -14.315 1.00 91.88 72 MET A O 1
ATOM 530 N N . ALA A 1 73 ? 10.426 -11.431 -12.765 1.00 88.88 73 ALA A N 1
ATOM 531 C CA . ALA A 1 73 ? 11.448 -10.843 -13.624 1.00 88.88 73 ALA A CA 1
ATOM 532 C C . ALA A 1 73 ? 12.579 -11.836 -13.958 1.00 88.88 73 ALA A C 1
ATOM 534 O O . ALA A 1 73 ? 13.144 -11.764 -15.049 1.00 88.88 73 ALA A O 1
ATOM 535 N N . THR A 1 74 ? 12.895 -12.766 -13.047 1.00 91.31 74 THR A N 1
ATOM 536 C CA . THR A 1 74 ? 14.002 -13.728 -13.199 1.00 91.31 74 THR A CA 1
ATOM 537 C C . THR A 1 74 ? 13.586 -15.140 -13.620 1.00 91.31 74 THR A C 1
ATOM 539 O O . THR A 1 74 ? 14.446 -15.915 -14.025 1.00 91.31 74 THR A O 1
ATOM 542 N N . ASP A 1 75 ? 12.306 -15.508 -13.527 1.00 93.06 75 ASP A N 1
ATOM 543 C CA . ASP A 1 75 ? 11.824 -16.862 -13.847 1.00 93.06 75 ASP A CA 1
ATOM 544 C C . ASP A 1 75 ? 11.966 -17.179 -15.338 1.00 93.06 75 ASP A C 1
ATOM 546 O O . ASP A 1 75 ? 11.308 -16.567 -16.166 1.00 93.06 75 ASP A O 1
ATOM 550 N N . GLU A 1 76 ? 12.768 -18.173 -15.712 1.00 91.50 76 GLU A N 1
ATOM 551 C CA . GLU A 1 76 ? 13.013 -18.539 -17.109 1.00 91.50 76 GLU A CA 1
ATOM 552 C C . GLU A 1 76 ? 11.751 -18.958 -17.884 1.00 91.50 76 GLU A C 1
ATOM 554 O O . GLU A 1 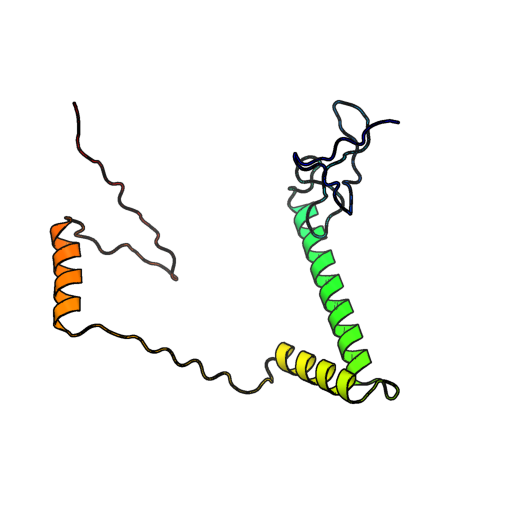76 ? 11.675 -18.679 -19.082 1.00 91.50 76 GLU A O 1
ATOM 559 N N . ASN A 1 77 ? 10.727 -19.488 -17.215 1.00 94.88 77 ASN A N 1
ATOM 560 C CA . ASN A 1 77 ? 9.556 -20.107 -17.844 1.00 94.88 77 ASN A CA 1
ATOM 561 C C . ASN A 1 77 ? 8.418 -19.131 -18.177 1.00 94.88 77 ASN A C 1
ATOM 563 O O . ASN A 1 77 ? 7.474 -19.501 -18.879 1.00 94.88 77 ASN A O 1
ATOM 567 N N . LEU A 1 78 ? 8.473 -17.890 -17.686 1.00 93.25 78 LEU A N 1
ATOM 568 C CA . LEU A 1 78 ? 7.426 -16.904 -17.961 1.00 93.25 78 LEU A CA 1
ATOM 569 C C . LEU A 1 78 ? 7.487 -16.368 -19.404 1.00 93.25 78 LEU A C 1
ATOM 571 O O . LEU A 1 78 ? 8.577 -16.192 -19.961 1.00 93.25 78 LEU A O 1
ATOM 575 N N . PRO A 1 79 ? 6.335 -16.018 -20.013 1.00 95.75 79 PRO A N 1
ATOM 576 C CA . PRO A 1 79 ? 6.313 -15.374 -21.320 1.00 95.75 79 PRO A CA 1
ATOM 577 C C . PRO A 1 79 ? 7.149 -14.080 -21.328 1.00 95.75 79 PRO A C 1
ATOM 579 O O . PRO A 1 79 ? 7.038 -13.283 -20.388 1.00 95.75 79 PRO A O 1
ATOM 582 N N . PRO A 1 80 ? 7.918 -13.795 -22.399 1.00 93.62 80 PRO A N 1
ATOM 583 C CA . PRO A 1 80 ? 8.785 -12.614 -22.467 1.00 93.62 80 PRO A CA 1
ATOM 584 C C . PRO A 1 80 ? 8.072 -11.283 -22.189 1.00 93.62 80 PRO A C 1
ATOM 586 O O . PRO A 1 80 ? 8.650 -10.385 -21.583 1.00 93.62 80 PRO A O 1
ATOM 589 N N . ALA A 1 81 ? 6.801 -11.161 -22.584 1.00 93.88 81 ALA A N 1
ATOM 590 C CA . ALA A 1 81 ? 6.003 -9.962 -22.338 1.00 93.88 81 ALA A CA 1
ATOM 591 C C . ALA A 1 81 ? 5.754 -9.709 -20.838 1.00 93.88 81 ALA A C 1
ATOM 593 O O . ALA A 1 81 ? 5.852 -8.571 -20.383 1.00 93.88 81 ALA A O 1
ATOM 594 N N . VAL A 1 82 ? 5.481 -10.767 -20.065 1.00 94.38 82 VAL A N 1
ATOM 595 C CA . VAL A 1 82 ? 5.253 -10.679 -18.611 1.00 94.38 82 VAL A CA 1
ATOM 596 C C . VAL A 1 82 ? 6.553 -10.316 -17.896 1.00 94.38 82 VAL A C 1
ATOM 598 O O . VAL A 1 82 ? 6.552 -9.442 -17.033 1.00 94.38 82 VAL A O 1
ATOM 601 N N . LYS A 1 83 ? 7.678 -10.907 -18.321 1.00 93.31 83 LYS A N 1
ATOM 602 C CA . LYS A 1 83 ? 9.012 -10.557 -17.810 1.00 93.31 83 LYS A CA 1
ATOM 603 C C . LYS A 1 83 ? 9.350 -9.098 -18.046 1.00 93.31 83 LYS A C 1
ATOM 605 O O . LYS A 1 83 ? 9.760 -8.404 -17.125 1.00 93.31 83 LYS A O 1
ATOM 610 N N . LEU A 1 84 ? 9.166 -8.625 -19.279 1.00 93.44 84 LEU A N 1
ATOM 611 C CA . LEU A 1 84 ? 9.462 -7.243 -19.636 1.00 93.44 84 LEU A CA 1
ATOM 612 C C . LEU A 1 84 ? 8.628 -6.264 -18.803 1.00 93.44 84 LEU A C 1
ATOM 614 O O . LEU A 1 84 ? 9.156 -5.245 -18.366 1.00 93.44 84 LEU A O 1
ATOM 618 N N . ALA A 1 85 ? 7.349 -6.575 -18.570 1.00 93.62 85 ALA A N 1
ATOM 619 C CA . ALA A 1 85 ? 6.491 -5.777 -17.702 1.00 93.62 85 ALA A CA 1
ATOM 620 C C . ALA A 1 85 ? 7.011 -5.761 -16.256 1.00 93.62 85 ALA A C 1
ATOM 622 O O . ALA A 1 85 ? 7.207 -4.683 -15.707 1.00 93.62 85 ALA A O 1
ATOM 623 N N . ALA A 1 86 ? 7.329 -6.924 -15.677 1.00 92.69 86 ALA A N 1
ATOM 624 C CA . ALA A 1 86 ? 7.883 -7.018 -14.324 1.00 92.69 86 ALA A CA 1
ATOM 625 C C . ALA A 1 86 ? 9.217 -6.258 -14.176 1.00 92.69 86 ALA A C 1
ATOM 627 O O . ALA A 1 86 ? 9.422 -5.554 -13.192 1.00 92.69 86 ALA A O 1
ATOM 628 N N . ILE A 1 87 ? 10.108 -6.344 -15.170 1.00 90.19 87 ILE A N 1
ATOM 629 C CA . ILE A 1 87 ? 11.389 -5.621 -15.177 1.00 90.19 87 ILE A CA 1
ATOM 630 C C . ILE A 1 87 ? 11.166 -4.105 -15.216 1.00 90.19 87 ILE A C 1
ATOM 632 O O . ILE A 1 87 ? 11.782 -3.384 -14.435 1.00 90.19 87 ILE A O 1
ATOM 636 N N . LYS A 1 88 ? 10.278 -3.608 -16.088 1.00 91.38 88 LYS A N 1
ATOM 637 C CA . LYS A 1 88 ? 9.942 -2.175 -16.153 1.00 91.38 88 LYS A CA 1
ATOM 638 C C . LYS A 1 88 ? 9.377 -1.678 -14.824 1.00 91.38 88 LYS A C 1
ATOM 640 O O . LYS A 1 88 ? 9.889 -0.716 -14.265 1.00 91.38 88 LYS A O 1
ATOM 645 N N . ASP A 1 89 ? 8.421 -2.413 -14.269 1.00 90.88 89 ASP A N 1
ATOM 646 C CA . ASP A 1 89 ? 7.807 -2.115 -12.979 1.00 90.88 89 ASP A CA 1
ATOM 647 C C . ASP A 1 89 ? 8.812 -2.084 -11.812 1.00 90.88 89 ASP A C 1
ATOM 649 O O . ASP A 1 89 ? 8.619 -1.336 -10.848 1.00 90.88 89 ASP A O 1
ATOM 653 N N . ALA A 1 90 ? 9.855 -2.920 -11.860 1.00 87.50 90 ALA A N 1
ATOM 654 C CA . ALA A 1 90 ? 10.941 -2.914 -10.884 1.00 87.50 90 ALA A CA 1
ATOM 655 C C . ALA A 1 90 ? 11.835 -1.676 -11.045 1.00 87.50 90 ALA A C 1
ATOM 657 O O . ALA A 1 90 ? 12.170 -1.032 -10.050 1.00 87.50 90 ALA A O 1
ATOM 658 N N . LEU A 1 91 ? 12.197 -1.325 -12.284 1.00 88.00 91 LEU A N 1
ATOM 659 C CA . LEU A 1 91 ? 13.018 -0.150 -12.592 1.00 88.00 91 LEU A CA 1
ATOM 660 C C . LEU A 1 91 ? 12.310 1.155 -12.214 1.00 88.00 91 LEU A C 1
ATOM 662 O O . LEU A 1 91 ? 12.930 2.018 -11.594 1.00 88.00 91 LEU A O 1
ATOM 666 N N . ASP A 1 92 ? 11.013 1.271 -12.503 1.00 87.94 92 ASP A N 1
ATOM 667 C CA . ASP A 1 92 ? 10.203 2.437 -12.138 1.00 87.94 92 ASP A CA 1
ATOM 668 C C . ASP A 1 92 ? 10.170 2.637 -10.616 1.00 87.94 92 ASP A C 1
ATOM 670 O O . ASP A 1 92 ? 10.346 3.748 -10.116 1.00 87.94 92 ASP A O 1
ATOM 674 N N . ARG A 1 93 ? 10.041 1.547 -9.850 1.00 83.69 93 ARG A N 1
ATOM 675 C CA . ARG A 1 93 ? 10.076 1.585 -8.378 1.00 83.69 93 ARG A CA 1
ATOM 676 C C . ARG A 1 93 ? 11.464 1.857 -7.806 1.00 83.69 93 ARG A C 1
ATOM 678 O O . ARG A 1 93 ? 11.563 2.431 -6.726 1.00 83.69 93 ARG A O 1
ATOM 685 N N . ALA A 1 94 ? 12.520 1.463 -8.513 1.00 84.81 94 ALA A N 1
ATOM 686 C CA . ALA A 1 94 ? 13.897 1.805 -8.166 1.00 84.81 94 ALA A CA 1
ATOM 687 C C . ALA A 1 94 ? 14.256 3.263 -8.519 1.00 84.81 94 ALA A C 1
ATOM 689 O O . ALA A 1 94 ? 15.359 3.705 -8.205 1.00 84.81 94 ALA A O 1
ATOM 690 N N . GLY A 1 95 ? 13.351 4.006 -9.173 1.00 85.81 95 GLY A N 1
ATOM 691 C CA . GLY A 1 95 ? 13.617 5.361 -9.657 1.00 85.81 95 GLY A CA 1
ATOM 692 C C . GLY A 1 95 ? 14.584 5.399 -10.844 1.00 85.81 95 GLY A C 1
ATOM 693 O O . GLY A 1 95 ? 15.189 6.432 -11.108 1.00 85.81 95 GLY A O 1
ATOM 694 N N . LEU A 1 96 ? 14.750 4.275 -11.547 1.00 83.81 96 LEU A N 1
ATOM 695 C CA . LEU A 1 96 ? 15.647 4.114 -12.697 1.00 83.81 96 LEU A CA 1
ATOM 696 C C . LEU A 1 96 ? 14.905 4.245 -14.037 1.00 83.81 96 LEU A C 1
ATOM 698 O O . LEU A 1 96 ? 15.428 3.862 -15.084 1.00 83.81 96 LEU A O 1
ATOM 702 N N . SER A 1 97 ? 13.670 4.746 -14.010 1.00 79.69 97 SER A N 1
ATOM 703 C CA . SER A 1 97 ? 12.868 4.983 -15.206 1.00 79.69 97 SER A CA 1
ATOM 704 C C . SER A 1 97 ? 13.432 6.129 -16.041 1.00 79.69 97 SER A C 1
ATOM 706 O O . SER A 1 97 ? 14.158 6.990 -15.544 1.00 79.69 97 SER A O 1
ATOM 708 N N . ALA A 1 98 ? 13.036 6.186 -17.313 1.00 76.44 98 ALA A N 1
ATOM 709 C CA . ALA A 1 98 ? 13.342 7.330 -18.163 1.00 76.44 98 ALA A CA 1
ATOM 710 C C . ALA A 1 98 ? 12.903 8.647 -17.494 1.00 76.44 98 ALA A C 1
ATOM 712 O O . ALA A 1 98 ? 11.838 8.712 -16.873 1.00 76.44 98 ALA A O 1
ATOM 713 N N . THR A 1 99 ? 13.724 9.691 -17.635 1.00 72.88 99 THR A N 1
ATOM 714 C CA . THR A 1 99 ? 13.432 11.027 -17.109 1.00 72.88 99 THR A CA 1
ATOM 715 C C . THR A 1 99 ? 12.081 11.507 -17.622 1.00 72.88 99 THR A C 1
ATOM 717 O O . THR A 1 99 ? 11.873 11.641 -18.829 1.00 72.88 99 THR A O 1
ATOM 720 N N . GLN A 1 100 ? 11.163 11.794 -16.704 1.00 76.94 100 GLN A N 1
ATOM 721 C CA . GLN A 1 100 ? 9.889 12.411 -17.044 1.00 76.94 100 GLN A CA 1
ATOM 722 C C . GLN A 1 100 ? 10.117 13.902 -17.319 1.00 76.94 100 GLN A C 1
ATOM 724 O O . GLN A 1 100 ? 10.536 14.647 -16.435 1.00 76.94 100 GLN A O 1
ATOM 729 N N . ALA A 1 101 ? 9.849 14.348 -18.547 1.00 75.94 101 ALA A N 1
ATOM 730 C CA . ALA A 1 101 ? 9.808 15.769 -18.871 1.00 75.94 101 ALA A CA 1
ATOM 731 C C . ALA A 1 101 ? 8.433 16.327 -18.478 1.00 75.94 101 ALA A C 1
ATOM 733 O O . ALA A 1 101 ? 7.436 16.065 -19.149 1.00 75.94 101 ALA A O 1
ATOM 734 N N . VAL A 1 102 ? 8.373 17.083 -17.381 1.00 82.06 102 VAL A N 1
ATOM 735 C CA . VAL A 1 102 ? 7.163 17.814 -16.986 1.00 82.06 102 VAL A CA 1
ATOM 736 C C . VAL A 1 102 ? 7.235 19.211 -17.596 1.00 82.06 102 VAL A C 1
ATOM 738 O O . VAL A 1 102 ? 7.989 20.064 -17.132 1.00 82.06 102 VAL A O 1
ATOM 741 N N . ALA A 1 103 ? 6.464 19.444 -18.658 1.00 76.50 103 ALA A N 1
ATOM 742 C CA . ALA A 1 103 ? 6.296 20.775 -19.227 1.00 76.50 103 ALA A CA 1
ATOM 743 C C . ALA A 1 103 ? 5.287 21.560 -18.377 1.00 76.50 103 ALA A C 1
ATOM 745 O O . ALA A 1 103 ? 4.078 21.395 -18.519 1.00 76.50 103 ALA A O 1
ATOM 746 N N . LEU A 1 104 ? 5.790 22.395 -17.467 1.00 81.31 104 LEU A N 1
ATOM 747 C CA . LEU A 1 104 ? 4.975 23.367 -16.743 1.00 81.31 104 LEU A CA 1
ATOM 748 C C . LEU A 1 104 ? 4.882 24.641 -17.583 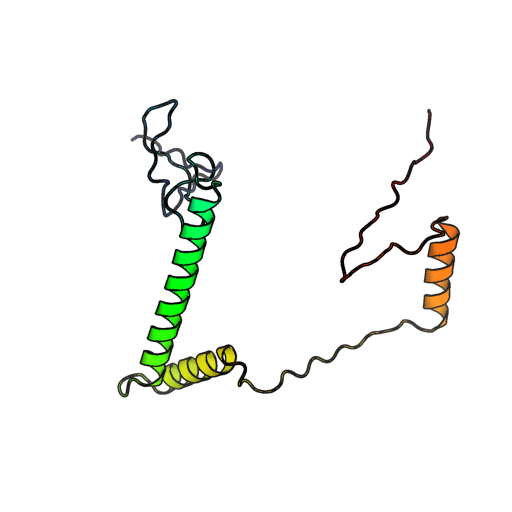1.00 81.31 1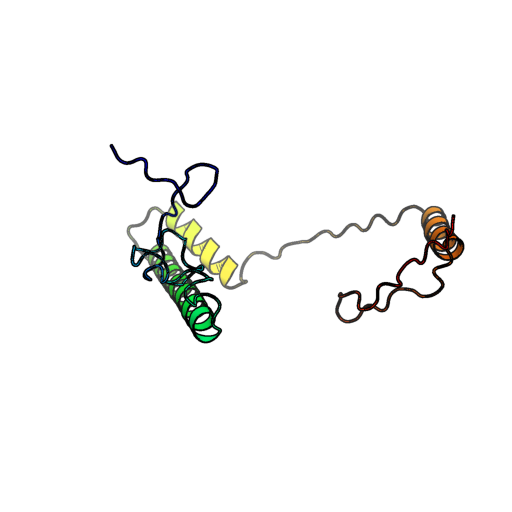04 LEU A C 1
ATOM 750 O O . LEU A 1 104 ? 5.778 25.483 -17.556 1.00 81.31 104 LEU A O 1
ATOM 754 N N . THR A 1 105 ? 3.805 24.777 -18.348 1.00 75.75 105 THR A N 1
ATOM 755 C CA . THR A 1 105 ? 3.451 26.052 -18.974 1.00 75.75 105 THR A CA 1
ATOM 756 C C . THR A 1 105 ? 2.640 26.861 -17.973 1.00 75.75 105 THR A C 1
ATOM 758 O O . THR A 1 105 ? 1.523 26.488 -17.621 1.00 75.75 105 THR A O 1
ATOM 761 N N . HIS A 1 106 ? 3.216 27.955 -17.482 1.00 76.50 106 HIS A N 1
ATOM 762 C CA . HIS A 1 106 ? 2.461 28.953 -16.738 1.00 76.50 106 HIS A CA 1
ATOM 763 C C . HIS A 1 106 ? 2.009 30.012 -17.741 1.00 76.50 106 HIS A C 1
ATOM 765 O O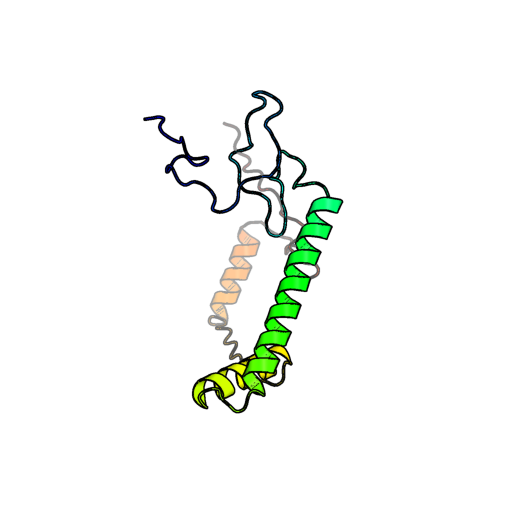 . HIS A 1 106 ? 2.798 30.879 -18.124 1.00 76.50 106 HIS A O 1
ATOM 771 N N . ASP A 1 107 ? 0.759 29.914 -18.193 1.00 68.62 107 ASP A N 1
ATOM 772 C CA . ASP A 1 107 ? 0.123 30.983 -18.956 1.00 68.62 107 ASP A CA 1
ATOM 773 C C . ASP A 1 107 ? -0.128 32.148 -17.999 1.00 68.62 107 ASP A C 1
ATOM 775 O O . ASP A 1 107 ? -1.191 32.300 -17.402 1.00 68.62 107 ASP A O 1
ATOM 779 N N . MET A 1 108 ? 0.904 32.970 -17.809 1.00 60.44 108 MET A N 1
ATOM 780 C CA . MET A 1 108 ? 0.705 34.309 -17.289 1.00 60.44 108 MET A CA 1
ATOM 781 C C . MET A 1 108 ? -0.109 35.050 -18.340 1.00 60.44 108 MET A C 1
ATOM 783 O O . MET A 1 108 ? 0.432 35.405 -19.392 1.00 60.44 108 MET A O 1
ATOM 787 N N . GLY A 1 109 ? -1.389 35.283 -18.046 1.00 67.19 109 GLY A N 1
ATOM 788 C CA . GLY A 1 109 ? -2.221 36.201 -18.814 1.00 67.19 109 GLY A CA 1
ATOM 789 C C . GLY A 1 109 ? -1.468 37.511 -19.091 1.00 67.19 109 GLY A C 1
ATOM 790 O O . GLY A 1 109 ? -0.523 37.873 -18.367 1.00 67.19 109 GLY A O 1
ATOM 791 N N . PRO A 1 110 ? -1.811 38.217 -20.177 1.00 72.75 110 PRO A N 1
ATOM 792 C CA . PRO A 1 110 ? -1.112 39.424 -20.588 1.00 72.75 110 PRO A CA 1
ATOM 793 C C . PRO A 1 110 ? -0.940 40.395 -19.416 1.00 72.75 110 PRO A C 1
ATOM 795 O O . PRO A 1 110 ? -1.783 40.492 -18.531 1.00 72.75 110 PRO A O 1
ATOM 798 N N . ARG A 1 111 ? 0.182 41.130 -19.396 1.00 58.88 111 ARG A N 1
ATOM 799 C CA . ARG A 1 111 ? 0.646 41.932 -18.243 1.00 58.88 111 ARG A CA 1
ATOM 800 C C . ARG A 1 111 ? -0.432 42.828 -17.609 1.00 58.88 111 ARG A C 1
ATOM 802 O O . ARG A 1 111 ? -0.304 43.147 -16.432 1.00 58.88 111 ARG A O 1
ATOM 809 N N . TYR A 1 112 ? -1.448 43.231 -18.372 1.00 69.62 112 TYR A N 1
ATOM 810 C CA . TYR A 1 112 ? -2.578 44.017 -17.887 1.00 69.62 112 TYR A CA 1
ATOM 811 C C . TYR A 1 112 ? -3.565 43.220 -17.010 1.00 69.62 112 TYR A C 1
ATOM 813 O O . TYR A 1 112 ? -4.067 43.782 -16.047 1.00 69.62 112 TYR A O 1
ATOM 821 N N . GLU A 1 113 ? -3.795 41.926 -17.253 1.00 63.94 113 GLU A N 1
ATOM 822 C CA . GLU A 1 113 ? -4.663 41.072 -16.415 1.00 63.94 113 GLU A CA 1
ATOM 823 C C . GLU A 1 113 ? -4.093 40.888 -15.007 1.00 63.94 113 GLU A C 1
ATOM 825 O O . GLU A 1 113 ? -4.826 40.973 -14.028 1.00 63.94 113 GLU A O 1
ATOM 830 N N . ARG A 1 114 ? -2.764 40.804 -14.877 1.00 61.41 114 ARG A N 1
ATOM 831 C CA . ARG A 1 114 ? -2.098 40.753 -13.562 1.00 61.41 114 ARG A CA 1
ATOM 832 C C . ARG A 1 114 ? -2.285 42.022 -12.732 1.00 61.41 114 ARG A C 1
ATOM 834 O O . ARG A 1 114 ? -2.257 41.960 -11.508 1.00 61.41 114 ARG A O 1
ATOM 841 N N . LEU A 1 115 ? -2.444 43.174 -13.386 1.00 66.25 115 LEU A N 1
ATOM 842 C CA . LEU A 1 115 ? -2.758 44.420 -12.684 1.00 66.25 115 LEU A CA 1
ATOM 843 C C . LEU A 1 115 ? -4.196 44.388 -12.161 1.00 66.25 115 LEU A C 1
ATOM 845 O O . LEU A 1 115 ? -4.434 44.854 -11.054 1.00 66.25 115 LEU A O 1
ATOM 849 N N . PHE A 1 116 ? -5.131 43.805 -12.916 1.00 63.22 116 PHE A N 1
ATOM 850 C CA . PHE A 1 116 ? -6.517 43.669 -12.475 1.00 63.22 116 PHE A CA 1
ATOM 851 C C . PHE A 1 116 ? -6.659 42.731 -11.277 1.00 63.22 116 PHE A C 1
ATOM 853 O O . PHE A 1 116 ? -7.378 43.092 -10.354 1.00 63.22 116 PHE A O 1
ATOM 860 N N . ASP A 1 117 ? -5.934 41.611 -11.223 1.00 61.78 117 ASP A N 1
ATOM 861 C CA . ASP A 1 117 ? -5.935 40.737 -10.038 1.00 61.78 117 ASP A CA 1
ATOM 862 C C . ASP A 1 117 ? -5.396 41.455 -8.795 1.00 61.78 117 ASP A C 1
ATOM 864 O O . ASP A 1 117 ? -5.972 41.351 -7.713 1.00 61.78 117 ASP A O 1
ATOM 868 N N . HIS A 1 118 ? -4.326 42.242 -8.951 1.00 60.91 118 HIS A N 1
ATOM 869 C CA . HIS A 1 118 ? -3.733 42.990 -7.843 1.00 60.91 118 HIS A CA 1
ATOM 870 C C . HIS A 1 118 ? -4.653 44.117 -7.346 1.00 60.91 118 HIS A C 1
ATOM 872 O O . HIS A 1 118 ? -4.803 44.306 -6.140 1.00 60.91 118 HIS A O 1
ATOM 878 N N . ILE A 1 119 ? -5.316 44.822 -8.269 1.00 64.94 119 ILE A N 1
ATOM 879 C CA . ILE A 1 119 ? -6.302 45.866 -7.955 1.00 64.94 119 ILE A CA 1
ATOM 880 C C . ILE A 1 119 ? -7.564 45.248 -7.344 1.00 64.94 119 ILE A C 1
ATOM 882 O O . ILE A 1 119 ? -8.133 45.811 -6.416 1.00 64.94 119 ILE A O 1
ATOM 886 N N . HIS A 1 120 ? -8.011 44.088 -7.831 1.00 61.72 120 HIS A N 1
ATOM 887 C CA . HIS A 1 120 ? -9.168 43.381 -7.284 1.00 61.72 120 HIS A CA 1
ATOM 888 C C . HIS A 1 120 ? -8.891 42.867 -5.864 1.00 61.72 120 HIS A C 1
ATOM 890 O O . HIS A 1 120 ? -9.760 42.957 -4.999 1.00 61.72 120 HIS A O 1
ATOM 896 N N . TRP A 1 121 ? -7.665 42.405 -5.601 1.00 53.62 121 TRP A N 1
ATOM 897 C CA . TRP A 1 121 ? -7.200 42.004 -4.273 1.00 53.62 121 TRP A CA 1
ATOM 898 C C . TRP A 1 121 ? -7.149 43.182 -3.283 1.00 53.62 121 TRP A C 1
ATOM 900 O O . TRP A 1 121 ? -7.615 43.058 -2.150 1.00 53.62 121 TRP A O 1
ATOM 910 N N . GLU A 1 122 ? -6.664 44.347 -3.721 1.00 56.06 122 GLU A N 1
ATOM 911 C CA . GLU A 1 122 ? -6.649 45.576 -2.913 1.00 56.06 122 GLU A CA 1
ATOM 912 C C . GLU A 1 122 ? -8.057 46.158 -2.691 1.00 56.06 122 GLU A C 1
ATOM 914 O O . GLU A 1 122 ? -8.388 46.580 -1.582 1.00 56.06 122 GLU A O 1
ATOM 919 N N . ALA A 1 123 ? -8.920 46.139 -3.712 1.00 54.94 123 ALA A N 1
ATOM 920 C CA . ALA A 1 123 ? -10.272 46.701 -3.654 1.00 54.94 123 ALA A CA 1
ATOM 921 C C . ALA A 1 123 ? -11.233 45.912 -2.745 1.00 54.94 123 ALA A C 1
ATOM 923 O O . ALA A 1 123 ? -12.212 46.475 -2.258 1.00 54.94 123 ALA A O 1
ATOM 924 N N . LEU A 1 124 ? -10.950 44.632 -2.478 1.00 55.03 124 LEU A N 1
ATOM 925 C CA . LEU A 1 124 ? -11.681 43.806 -1.508 1.00 55.03 124 LEU A CA 1
ATOM 926 C C . LEU A 1 124 ? -11.211 44.015 -0.053 1.00 55.03 124 LEU A C 1
ATOM 928 O O . LEU A 1 124 ? -11.657 43.295 0.839 1.00 55.03 124 LEU A O 1
ATOM 932 N N . GLY A 1 125 ? -10.318 44.980 0.206 1.00 51.69 125 GLY A N 1
ATOM 933 C CA . GLY A 1 125 ? -9.866 45.334 1.556 1.00 51.69 125 GLY A CA 1
ATOM 934 C C . GLY A 1 125 ? -8.936 44.305 2.203 1.00 51.69 125 GLY A C 1
ATOM 935 O O . GLY A 1 125 ? -8.766 44.305 3.421 1.00 51.69 125 GLY A O 1
ATOM 936 N N . ARG A 1 126 ? -8.326 43.412 1.415 1.00 54.19 126 ARG A N 1
ATOM 937 C CA . ARG A 1 126 ? -7.449 42.349 1.919 1.00 54.19 126 ARG A CA 1
ATOM 938 C C . ARG A 1 126 ?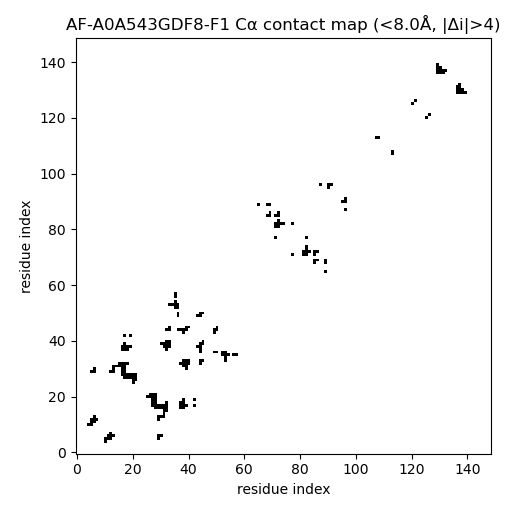 -5.990 42.805 1.873 1.00 54.19 126 ARG A C 1
ATOM 940 O O . ARG A 1 126 ? -5.228 42.415 0.996 1.00 54.19 126 ARG A O 1
ATOM 947 N N . SER A 1 127 ? -5.606 43.671 2.809 1.00 49.53 127 SER A N 1
ATOM 948 C CA . SER A 1 127 ? -4.282 44.314 2.827 1.00 49.53 127 SER A CA 1
ATOM 949 C C . SER A 1 127 ? -3.112 43.400 3.211 1.00 49.53 127 SER A C 1
ATOM 951 O O . SER A 1 127 ? -1.970 43.838 3.136 1.00 49.53 127 SER A O 1
ATOM 953 N N . GLU A 1 128 ? -3.354 42.147 3.594 1.00 53.88 128 GLU A N 1
ATOM 954 C CA . GLU A 1 128 ? -2.290 41.204 3.947 1.00 53.88 128 GLU A CA 1
ATOM 955 C C . GLU A 1 128 ? -2.393 39.969 3.046 1.00 53.88 128 GLU A C 1
ATOM 957 O O . GLU A 1 128 ? -3.426 39.290 3.004 1.00 53.88 128 GLU A O 1
ATOM 962 N N . ALA A 1 129 ? -1.331 39.686 2.286 1.00 53.94 129 ALA A N 1
ATOM 963 C CA . ALA A 1 129 ? -1.198 38.398 1.617 1.00 53.94 129 ALA A CA 1
ATOM 964 C C . ALA A 1 129 ? -1.240 37.292 2.690 1.00 53.94 129 ALA A C 1
ATOM 966 O O . ALA A 1 129 ? -0.635 37.471 3.749 1.00 53.94 129 ALA A O 1
ATOM 967 N N . PRO A 1 130 ? -1.954 36.172 2.470 1.00 56.31 130 PRO A N 1
ATOM 968 C CA . PRO A 1 130 ? -2.009 35.112 3.465 1.00 56.31 130 PRO A CA 1
ATOM 969 C C . PRO A 1 130 ? -0.595 34.605 3.756 1.00 56.31 130 PRO A C 1
ATOM 971 O O . PRO A 1 130 ? 0.175 34.351 2.830 1.00 56.31 130 PRO A O 1
ATOM 974 N N . GLU A 1 131 ? -0.256 34.457 5.034 1.00 55.03 131 GLU A N 1
ATOM 975 C CA . GLU A 1 131 ? 1.022 33.875 5.430 1.00 55.03 131 GLU A CA 1
ATOM 976 C C . GLU A 1 131 ? 1.041 32.397 5.013 1.00 55.03 131 GLU A C 1
ATOM 978 O O . GLU A 1 131 ? 0.200 31.596 5.441 1.00 55.03 131 GLU A O 1
ATOM 983 N N . VAL A 1 132 ? 1.976 32.057 4.123 1.00 57.78 132 VAL A N 1
ATOM 984 C CA . VAL A 1 132 ? 2.174 30.696 3.618 1.00 57.78 132 VAL A CA 1
ATOM 985 C C . VAL A 1 132 ? 3.522 30.194 4.112 1.00 57.78 132 VAL A C 1
ATOM 987 O O . VAL A 1 132 ? 4.561 30.743 3.746 1.00 57.78 132 VAL A O 1
ATOM 990 N N . VAL A 1 133 ? 3.506 29.126 4.909 1.00 50.12 133 VAL A N 1
ATOM 991 C CA . VAL A 1 133 ? 4.712 28.441 5.393 1.00 50.12 133 VAL A CA 1
ATOM 992 C C . VAL A 1 133 ? 4.660 27.002 4.886 1.00 50.12 133 VAL A C 1
ATOM 994 O O . VAL A 1 133 ? 3.652 26.322 5.051 1.00 50.12 133 VAL A O 1
ATOM 997 N N . ASP A 1 134 ? 5.711 26.557 4.193 1.00 55.31 134 ASP A N 1
ATOM 998 C CA . ASP A 1 134 ? 5.835 25.206 3.613 1.00 55.31 134 ASP A CA 1
ATOM 999 C C . ASP A 1 134 ? 4.656 24.750 2.722 1.00 55.31 134 ASP A C 1
ATOM 1001 O O . ASP A 1 134 ? 4.349 23.564 2.610 1.00 55.31 134 ASP A O 1
ATOM 1005 N N . GLY A 1 135 ? 4.004 25.697 2.039 1.00 59.06 135 GLY A N 1
ATOM 1006 C CA . GLY A 1 135 ? 2.898 25.422 1.114 1.00 59.06 135 GLY A CA 1
ATOM 1007 C C . GLY A 1 135 ? 1.527 25.253 1.777 1.00 59.06 135 GLY A C 1
ATOM 1008 O O . GLY A 1 135 ? 0.553 24.979 1.076 1.00 59.06 135 GLY A O 1
ATOM 1009 N N . GLU A 1 136 ? 1.423 25.456 3.091 1.00 42.75 136 GLU A N 1
ATOM 1010 C CA . GLU A 1 136 ? 0.157 25.496 3.822 1.00 42.75 136 GLU A CA 1
ATOM 1011 C C . GLU A 1 136 ? -0.199 26.947 4.190 1.00 42.75 136 GLU A C 1
ATOM 1013 O O . GLU A 1 136 ? 0.655 27.731 4.607 1.00 42.75 136 GLU A O 1
ATOM 1018 N N . ILE A 1 137 ? -1.467 27.327 3.992 1.00 61.09 137 ILE A N 1
ATOM 1019 C CA . ILE A 1 137 ? -1.975 28.663 4.338 1.00 61.09 137 ILE A CA 1
ATOM 1020 C C . ILE A 1 137 ? -2.350 28.647 5.818 1.00 61.09 137 ILE A C 1
ATOM 1022 O O . ILE A 1 137 ? -3.318 27.990 6.200 1.00 61.09 137 ILE A O 1
ATOM 1026 N N . VAL A 1 138 ? -1.601 29.375 6.646 1.00 55.38 138 VAL A N 1
ATOM 1027 C CA . VAL A 1 138 ? -1.662 29.221 8.113 1.00 55.38 138 VAL A CA 1
ATOM 1028 C C . VAL A 1 138 ? -2.583 30.237 8.803 1.00 55.38 138 VAL A C 1
ATOM 1030 O O . VAL A 1 138 ? -2.756 30.203 10.019 1.00 55.38 138 VAL A O 1
ATOM 1033 N N . GLY A 1 139 ? -3.246 31.107 8.037 1.00 53.84 139 GLY A N 1
ATOM 1034 C CA . GLY A 1 139 ? -4.211 32.070 8.563 1.00 53.84 139 GLY A CA 1
ATOM 1035 C C . GLY A 1 139 ? -5.269 32.443 7.533 1.00 53.84 139 GLY A C 1
ATOM 1036 O O . GLY A 1 139 ? -4.970 33.043 6.503 1.00 53.84 139 GLY A O 1
ATOM 1037 N N . THR A 1 140 ? -6.532 32.119 7.810 1.00 48.75 140 THR A N 1
ATOM 1038 C CA . THR A 1 140 ? -7.667 32.648 7.047 1.00 48.75 140 THR A CA 1
ATOM 1039 C C . THR A 1 140 ? -8.300 33.783 7.837 1.00 48.75 140 THR A C 1
ATOM 1041 O O . THR A 1 140 ? -8.932 33.534 8.862 1.00 48.75 140 THR A O 1
ATOM 1044 N N . ALA A 1 141 ? -8.161 35.022 7.362 1.00 49.44 141 ALA A N 1
ATOM 1045 C CA . ALA A 1 141 ? -8.949 36.134 7.887 1.00 49.44 141 ALA A CA 1
ATOM 1046 C C . ALA A 1 141 ? -10.448 35.801 7.743 1.00 49.44 141 ALA A C 1
ATOM 1048 O O . ALA A 1 141 ? -10.912 35.538 6.628 1.00 49.44 141 ALA A O 1
ATOM 1049 N N . GLN A 1 142 ? -11.172 35.743 8.866 1.00 49.41 142 GLN A N 1
ATOM 1050 C CA . GLN A 1 142 ? -12.626 35.591 8.882 1.00 49.41 142 GLN A CA 1
ATOM 1051 C C . GLN A 1 142 ? -13.265 36.878 8.358 1.00 49.41 142 GLN A C 1
ATOM 1053 O O . GLN A 1 142 ? -12.921 37.973 8.796 1.00 49.41 142 GLN A O 1
ATOM 1058 N N . PHE A 1 143 ? -14.182 36.725 7.406 1.00 44.16 143 PHE A N 1
ATOM 1059 C CA . PHE A 1 143 ? -15.030 37.806 6.923 1.00 44.16 143 PHE A CA 1
ATOM 1060 C C . PHE A 1 143 ? -16.130 38.044 7.958 1.00 44.16 143 PHE A C 1
ATOM 1062 O O . PHE A 1 143 ? -16.948 37.154 8.186 1.00 44.16 143 PHE A O 1
ATOM 1069 N N . ASP A 1 144 ? -16.124 39.213 8.589 1.00 46.00 144 ASP A N 1
ATOM 1070 C CA . ASP A 1 144 ? -17.261 39.712 9.359 1.00 46.00 144 ASP A CA 1
ATOM 1071 C C . ASP A 1 144 ? -18.119 40.544 8.398 1.00 46.00 144 ASP A C 1
ATOM 1073 O O . ASP A 1 144 ? -17.656 41.561 7.875 1.00 46.00 144 ASP A O 1
ATOM 1077 N N . ASP A 1 145 ? -19.312 40.056 8.052 1.00 52.47 145 ASP A N 1
ATOM 1078 C CA . ASP A 1 145 ? -20.136 40.643 6.986 1.00 52.47 145 ASP A CA 1
ATOM 1079 C C . ASP A 1 145 ? -20.941 41.872 7.432 1.00 52.47 145 ASP A C 1
ATOM 1081 O O . ASP A 1 145 ? -21.653 42.463 6.618 1.00 52.47 145 ASP A O 1
ATOM 1085 N N . GLY A 1 146 ? -20.789 42.295 8.694 1.00 44.62 146 GLY A N 1
ATOM 1086 C CA . GLY A 1 146 ? -21.254 43.583 9.211 1.00 44.62 146 GLY A CA 1
ATOM 1087 C C . GLY A 1 146 ? -22.743 43.866 9.003 1.00 44.62 146 GLY A C 1
ATOM 1088 O O . GLY A 1 146 ? -23.152 45.027 9.072 1.00 44.62 146 GLY A O 1
ATOM 1089 N N . ARG A 1 147 ? -23.563 42.845 8.728 1.00 49.09 147 ARG A N 1
ATOM 1090 C CA . ARG A 1 147 ? -24.999 43.009 8.519 1.00 49.09 147 ARG A CA 1
ATOM 1091 C C . ARG A 1 147 ? -25.766 42.646 9.784 1.00 49.09 147 ARG A C 1
ATOM 1093 O O . ARG A 1 147 ? -26.214 41.517 9.950 1.00 49.09 147 ARG A O 1
ATOM 1100 N N . GLU A 1 148 ? -25.984 43.641 10.636 1.00 36.97 148 GLU A N 1
ATOM 1101 C CA . GLU A 1 148 ? -27.108 43.638 11.582 1.00 36.97 148 GLU A CA 1
ATOM 1102 C C . GLU A 1 148 ? -28.326 44.365 10.953 1.00 36.97 148 GLU A C 1
ATOM 1104 O O . GLU A 1 148 ? -28.133 45.161 10.031 1.00 36.97 148 GLU A O 1
ATOM 1109 N N . PRO A 1 149 ? -29.568 44.006 11.346 1.00 52.91 149 PRO A N 1
ATOM 1110 C CA . PRO A 1 149 ? -30.707 43.734 10.450 1.00 52.91 149 PRO A CA 1
ATOM 1111 C C . PRO A 1 149 ? -31.259 44.909 9.631 1.00 52.91 149 PRO A C 1
ATOM 1113 O O . PRO A 1 149 ? -31.426 46.018 10.185 1.00 52.91 149 PRO A O 1
#

Organism: NCBI:txid882449

Radius of gyration: 27.36 Å; Cα contacts (8 Å, |Δi|>4): 122; chains: 1; bounding box: 51×67×46 Å

Solvent-accessible surface area (backbone atoms only — not comparable to full-atom values): 9230 Å² total; per-residue (Å²): 132,85,79,77,78,29,80,41,99,84,52,56,65,56,96,52,51,15,77,49,58,36,90,88,75,69,43,77,32,66,48,47,32,38,81,60,44,57,24,17,60,91,70,52,29,68,38,69,69,46,44,53,53,7,49,53,47,47,54,52,49,51,52,51,52,54,52,51,40,51,48,50,45,67,44,85,85,55,58,68,70,60,24,53,50,32,45,50,58,50,33,49,75,70,69,67,47,80,85,80,84,80,84,81,80,80,84,72,64,58,78,67,55,59,50,49,55,53,50,52,44,52,75,70,69,53,89,64,80,68,56,64,59,98,88,41,79,78,55,79,86,78,86,78,84,84,77,77,136

Secondary structure (DSSP, 8-state):
------SSTT----SS--SSBPTTT-SBP-SPPPTT-SS-GGGTTTSHHHHHHHHHHHHHHHHHHHHHHHHHHH-TTS-HHHHHHHHHHHHHHTT-SPPP----------HHHHHHHHHHHHHTT--SPPPEETTEE------------

Sequence (149 aa):
MSEEVGVWKDGRTPRRRCSAKSSQTGLPCKRAPIEGGTVCGTHGGRAPAVKRAAKARLENASLMLAKELLGMATDENLPPAVKLAAIKDALDRAGLSATQAVALTHDMGPRYERLFDHIHWEALGRSEAPEVVDGEIVGTAQFDDGREP

pLDDT: mean 78.21, std 17.46, range [35.97, 97.31]

Mean predicted aligned error: 16.39 Å